Protein AF-A0A9Q7AG55-F1 (afdb_monomer)

Foldseek 3Di:
DLVVLVVLLVVLDVVQDDPHDPVSQVVQLVVSLVCLQPDFDDPDPPRGDSVVSSVVVVVCVVVVNDGRGNCSVVVVVVVVVVVVVD

InterPro domains:
  IPR046913 ABC-three component systems, C-terminal domain 7 [PF20283] (2-76)

Structure (mmCIF, N/CA/C/O backbone):
data_AF-A0A9Q7AG55-F1
#
_entry.id   AF-A0A9Q7AG55-F1
#
loop_
_atom_site.group_PDB
_atom_site.id
_atom_site.type_symbol
_atom_site.label_atom_id
_atom_site.label_alt_id
_atom_site.label_comp_id
_atom_site.label_asym_id
_atom_site.label_entity_id
_atom_site.label_seq_id
_atom_site.pdbx_PDB_ins_code
_atom_site.Cartn_x
_atom_site.Cartn_y
_atom_site.Cartn_z
_atom_site.occupancy
_atom_site.B_iso_or_equiv
_atom_site.auth_seq_id
_atom_site.auth_comp_id
_atom_site.auth_asym_id
_atom_site.auth_atom_id
_atom_site.pdbx_PDB_model_num
ATOM 1 N N . MET A 1 1 ? 9.772 -7.167 -5.460 1.00 89.44 1 MET A N 1
ATOM 2 C CA . MET A 1 1 ? 8.391 -6.632 -5.511 1.00 89.44 1 MET A CA 1
ATOM 3 C C . MET A 1 1 ? 7.763 -6.545 -4.131 1.00 89.44 1 MET A C 1
ATOM 5 O O . MET A 1 1 ? 7.456 -5.437 -3.739 1.00 89.44 1 MET A O 1
ATOM 9 N N . ARG A 1 2 ? 7.597 -7.638 -3.365 1.00 94.44 2 ARG A N 1
ATOM 10 C CA . ARG A 1 2 ? 7.047 -7.523 -1.996 1.00 94.44 2 ARG A CA 1
ATOM 11 C C . ARG A 1 2 ? 7.846 -6.545 -1.120 1.00 94.44 2 ARG A C 1
ATOM 13 O O . ARG A 1 2 ? 7.238 -5.690 -0.504 1.00 94.44 2 ARG A O 1
ATOM 20 N N . GLU A 1 3 ? 9.171 -6.660 -1.114 1.00 95.56 3 GLU A N 1
ATOM 21 C CA . GLU A 1 3 ? 10.058 -5.760 -0.354 1.00 95.56 3 GLU A CA 1
ATOM 22 C C . GLU A 1 3 ? 9.869 -4.289 -0.766 1.00 95.56 3 GL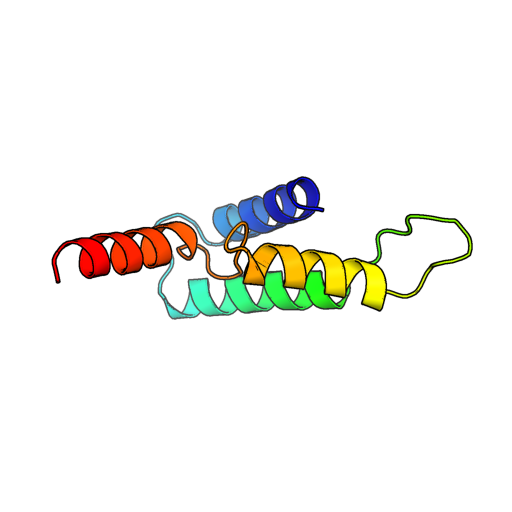U A C 1
ATOM 24 O O . GLU A 1 3 ? 9.702 -3.425 0.083 1.00 95.56 3 GLU A O 1
ATOM 29 N N . GLU A 1 4 ? 9.787 -4.009 -2.071 1.00 95.25 4 GLU A N 1
ATOM 30 C CA . GLU A 1 4 ? 9.499 -2.660 -2.590 1.00 95.25 4 GLU A CA 1
ATOM 31 C C . GLU A 1 4 ? 8.157 -2.114 -2.089 1.00 95.25 4 GLU A C 1
ATOM 33 O O . GLU A 1 4 ? 8.058 -0.950 -1.702 1.00 95.25 4 GLU A O 1
ATOM 38 N N . TRP A 1 5 ? 7.122 -2.962 -2.080 1.00 96.56 5 TRP A N 1
ATOM 39 C CA . TRP A 1 5 ? 5.822 -2.604 -1.518 1.00 96.56 5 TRP A CA 1
ATOM 40 C C . TRP A 1 5 ? 5.928 -2.319 -0.022 1.00 96.56 5 TRP A C 1
ATOM 42 O O . TRP A 1 5 ? 5.400 -1.310 0.423 1.00 96.56 5 TRP A O 1
ATOM 52 N N . GLU A 1 6 ? 6.635 -3.154 0.738 1.00 97.06 6 GLU A N 1
ATOM 53 C CA . GLU A 1 6 ? 6.786 -3.007 2.188 1.00 97.06 6 GLU A CA 1
ATOM 54 C C . GLU A 1 6 ? 7.463 -1.681 2.550 1.00 97.06 6 GLU A C 1
ATOM 56 O O . GLU A 1 6 ? 6.994 -0.970 3.434 1.00 97.06 6 GLU A O 1
ATOM 61 N N . ILE A 1 7 ? 8.497 -1.288 1.802 1.00 96.69 7 ILE A N 1
ATOM 62 C CA . ILE A 1 7 ? 9.181 -0.003 1.989 1.00 96.69 7 ILE A CA 1
ATOM 63 C C . ILE A 1 7 ? 8.216 1.173 1.797 1.00 96.69 7 ILE A C 1
ATOM 65 O O . ILE A 1 7 ? 8.182 2.083 2.628 1.00 96.69 7 ILE A O 1
ATOM 69 N N . GLN A 1 8 ? 7.441 1.184 0.707 1.00 96.56 8 GLN A N 1
ATOM 70 C CA . GLN A 1 8 ? 6.521 2.296 0.446 1.00 96.56 8 GLN A CA 1
ATOM 71 C C . GLN A 1 8 ? 5.296 2.293 1.347 1.00 96.56 8 GLN A C 1
ATOM 73 O O . GLN A 1 8 ? 4.846 3.351 1.782 1.00 96.56 8 GLN A O 1
ATOM 78 N N . PHE A 1 9 ? 4.772 1.112 1.646 1.00 97.19 9 PHE A N 1
ATOM 79 C CA . PHE A 1 9 ? 3.650 0.944 2.547 1.00 97.19 9 PHE A CA 1
ATOM 80 C C . PHE A 1 9 ? 4.004 1.452 3.944 1.00 97.19 9 PHE A C 1
ATOM 82 O O . PHE A 1 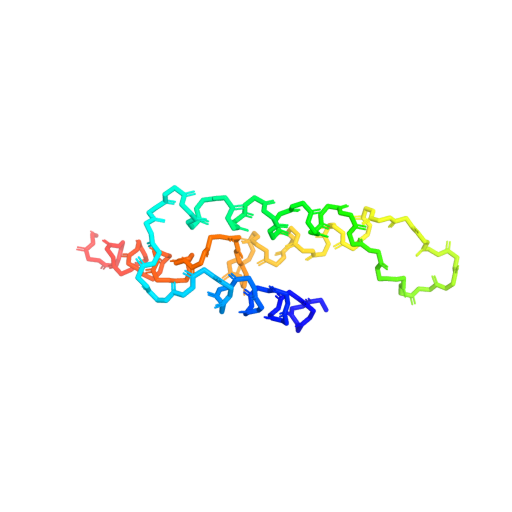9 ? 3.300 2.315 4.461 1.00 97.19 9 PHE A O 1
ATOM 89 N N . ASN A 1 10 ? 5.132 1.007 4.507 1.00 96.94 10 ASN A N 1
ATOM 90 C CA . ASN A 1 10 ? 5.571 1.435 5.836 1.00 96.94 10 ASN A CA 1
ATOM 91 C C . ASN A 1 10 ? 5.806 2.946 5.887 1.00 96.94 10 ASN A C 1
ATOM 93 O O . ASN A 1 10 ? 5.340 3.596 6.812 1.00 96.94 10 ASN A O 1
ATOM 97 N N . ARG A 1 11 ? 6.409 3.537 4.846 1.00 97.00 11 ARG A N 1
ATOM 98 C CA . ARG A 1 11 ? 6.573 4.997 4.764 1.00 97.00 11 ARG A CA 1
ATOM 99 C C . ARG A 1 11 ? 5.240 5.744 4.859 1.00 97.00 11 ARG A C 1
ATOM 101 O O . ARG A 1 11 ? 5.157 6.753 5.552 1.00 97.00 11 ARG A O 1
ATOM 108 N N . LEU A 1 12 ? 4.220 5.285 4.136 1.00 96.00 12 LEU A N 1
ATOM 109 C CA . LEU A 1 12 ? 2.906 5.930 4.133 1.00 96.00 12 LEU A CA 1
ATOM 110 C C . LEU A 1 12 ? 2.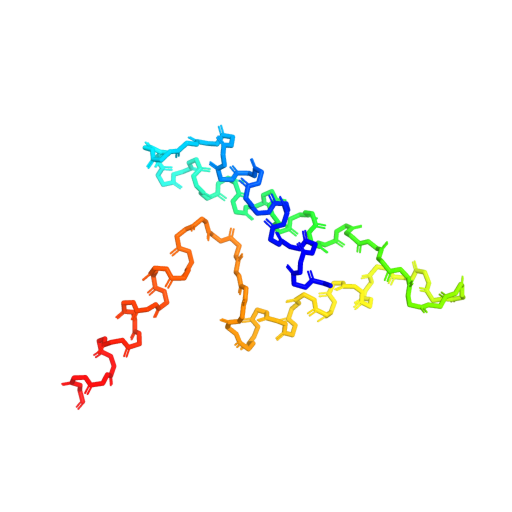137 5.689 5.435 1.00 96.00 12 LEU A C 1
ATOM 112 O O . LEU A 1 12 ? 1.393 6.569 5.857 1.00 96.00 12 LEU A O 1
ATOM 116 N N . VAL A 1 13 ? 2.318 4.529 6.072 1.00 95.81 13 VAL A N 1
ATOM 117 C CA . VAL A 1 13 ? 1.775 4.243 7.408 1.00 95.81 13 VAL A CA 1
ATOM 118 C C . VAL A 1 13 ? 2.415 5.158 8.454 1.00 95.81 13 VAL A C 1
ATOM 120 O O . VAL A 1 13 ? 1.696 5.788 9.228 1.00 95.81 13 VAL A O 1
ATOM 123 N N . ASP A 1 14 ? 3.737 5.316 8.417 1.00 96.88 14 ASP A N 1
ATOM 124 C CA . ASP A 1 14 ? 4.468 6.211 9.316 1.00 96.88 14 ASP A CA 1
ATOM 125 C C . ASP A 1 14 ? 4.037 7.680 9.134 1.00 96.88 14 ASP A C 1
ATOM 127 O O . ASP A 1 14 ? 3.915 8.414 10.113 1.00 96.88 14 ASP A O 1
ATOM 131 N N . GLU A 1 15 ? 3.764 8.118 7.896 1.00 96.25 15 GLU A N 1
ATOM 132 C CA . GLU A 1 15 ? 3.309 9.487 7.584 1.00 96.25 15 GLU A CA 1
ATOM 133 C C . GLU A 1 15 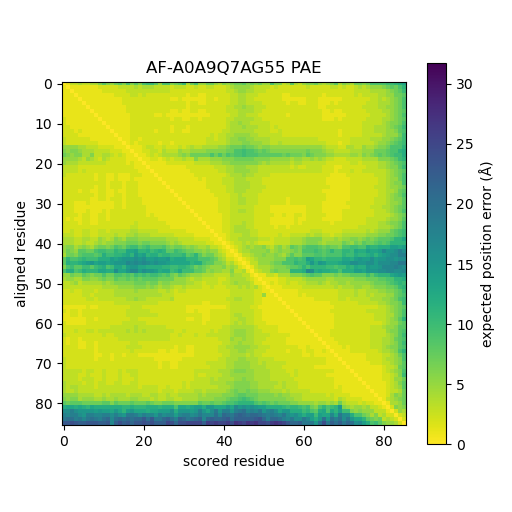? 1.962 9.826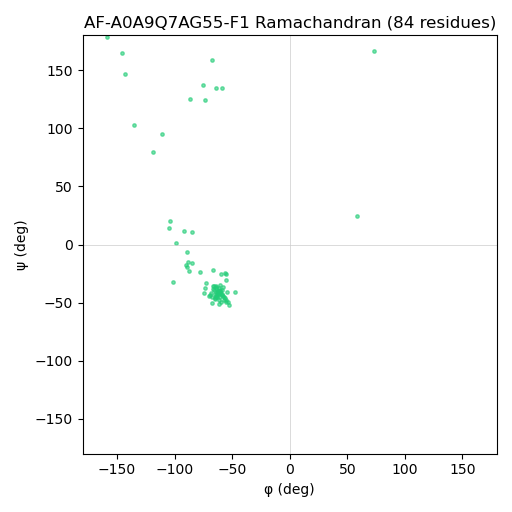 8.239 1.00 96.25 15 GLU A C 1
ATOM 135 O O . GLU A 1 15 ? 1.766 10.951 8.702 1.00 96.25 15 GLU A O 1
ATOM 140 N N . ILE A 1 16 ? 1.022 8.876 8.263 1.00 96.75 16 ILE A N 1
ATOM 141 C CA . ILE A 1 16 ? -0.329 9.110 8.795 1.00 96.75 16 ILE A CA 1
ATOM 142 C C . ILE A 1 16 ? -0.437 8.859 10.304 1.00 96.75 16 ILE A C 1
ATOM 144 O O . ILE A 1 16 ? -1.331 9.417 10.943 1.00 96.75 16 ILE A O 1
ATOM 148 N N . GLY A 1 17 ? 0.470 8.054 10.865 1.00 94.69 17 GLY A N 1
ATOM 149 C CA . GLY A 1 17 ? 0.523 7.701 12.281 1.00 94.69 17 GLY A CA 1
ATOM 150 C C . GLY A 1 17 ? -0.564 6.720 12.744 1.00 94.69 17 GLY A C 1
ATOM 151 O O . GLY A 1 17 ? -1.572 6.486 12.076 1.00 94.69 17 GLY A O 1
ATOM 152 N N . ASP A 1 18 ? -0.374 6.171 13.947 1.00 90.81 18 ASP A N 1
ATOM 153 C CA . ASP A 1 18 ? -1.184 5.063 14.490 1.00 90.81 18 ASP A CA 1
ATOM 154 C C . ASP A 1 18 ? -2.652 5.418 14.783 1.00 90.81 18 ASP A C 1
A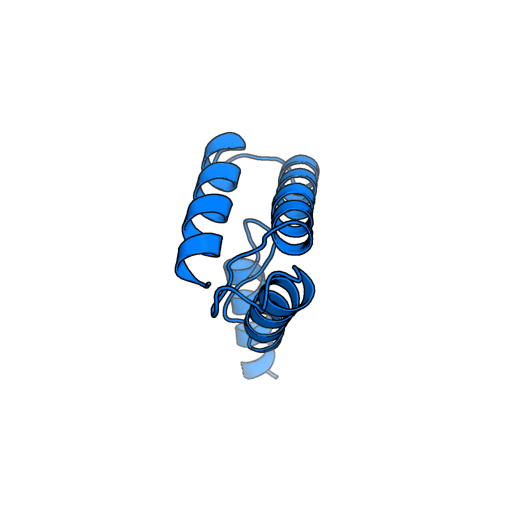TOM 156 O O . ASP A 1 18 ? -3.507 4.537 14.864 1.00 90.81 18 ASP A O 1
ATOM 160 N N . ALA A 1 19 ? -2.958 6.706 14.963 1.00 92.44 19 ALA A N 1
ATOM 161 C CA . ALA A 1 19 ? -4.294 7.204 15.301 1.00 92.44 19 ALA A CA 1
ATOM 162 C C . ALA A 1 19 ? -5.016 7.852 14.103 1.00 92.44 19 ALA A C 1
ATOM 164 O O . ALA A 1 19 ? -5.935 8.655 14.290 1.00 92.44 19 ALA A O 1
ATOM 165 N N . ALA A 1 20 ? -4.587 7.546 12.875 1.00 95.25 20 ALA A N 1
ATOM 166 C CA . ALA A 1 20 ? -5.205 8.068 11.665 1.00 95.25 20 ALA A CA 1
ATOM 167 C C . ALA A 1 20 ? -6.694 7.689 11.577 1.00 95.25 20 ALA A C 1
ATOM 169 O O . ALA A 1 20 ? -7.083 6.540 11.782 1.00 95.25 20 ALA A O 1
ATOM 170 N N . ALA A 1 21 ? -7.537 8.659 11.221 1.00 97.00 21 ALA A N 1
ATOM 171 C CA . ALA A 1 21 ? -8.942 8.401 10.920 1.00 97.00 21 ALA A CA 1
ATOM 172 C C . ALA A 1 21 ? -9.095 7.564 9.633 1.00 97.00 21 ALA A C 1
ATOM 174 O O . ALA A 1 21 ? -8.220 7.578 8.762 1.00 97.00 21 ALA A O 1
ATOM 175 N N . GLU A 1 22 ? -10.238 6.889 9.473 1.00 96.88 2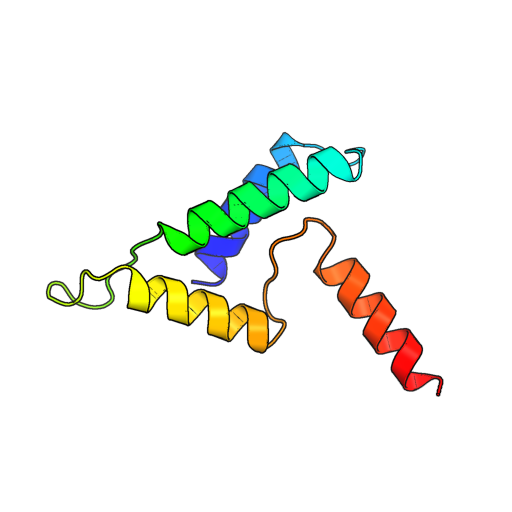2 GLU A N 1
ATOM 176 C CA . GLU A 1 22 ? -10.517 6.026 8.311 1.00 96.88 22 GLU A CA 1
ATOM 177 C C . GLU A 1 22 ? -10.342 6.752 6.968 1.00 96.88 22 GLU A C 1
ATOM 179 O O . GLU A 1 22 ? -9.764 6.192 6.038 1.00 96.88 22 GLU A O 1
ATOM 184 N N . ASP A 1 23 ? -10.775 8.010 6.857 1.00 97.81 23 ASP A N 1
ATOM 185 C CA . ASP A 1 23 ? -10.631 8.787 5.616 1.00 97.81 23 ASP A CA 1
ATOM 186 C C . ASP A 1 23 ? -9.161 9.071 5.271 1.00 97.81 23 ASP A C 1
ATOM 188 O O . ASP A 1 23 ? -8.760 9.025 4.101 1.00 97.81 23 ASP A O 1
ATOM 192 N N . THR A 1 24 ? -8.325 9.294 6.288 1.00 98.00 24 THR A N 1
ATOM 193 C CA . THR A 1 24 ? -6.875 9.449 6.129 1.00 98.00 24 THR A CA 1
ATOM 194 C C . THR A 1 24 ? -6.240 8.131 5.691 1.00 98.00 24 THR A C 1
ATOM 196 O O . THR A 1 24 ? -5.459 8.115 4.738 1.00 98.00 24 THR A O 1
ATOM 199 N N . MET A 1 25 ? -6.620 7.010 6.314 1.00 97.94 25 MET A N 1
ATOM 200 C CA . MET A 1 25 ? -6.141 5.678 5.929 1.00 97.94 25 MET A CA 1
ATOM 201 C C . MET A 1 25 ? -6.557 5.304 4.502 1.00 97.94 25 MET A C 1
ATOM 203 O O . MET A 1 25 ? -5.748 4.775 3.738 1.00 97.94 25 MET A O 1
ATOM 207 N N . ARG A 1 26 ? -7.786 5.640 4.094 1.00 97.88 26 ARG A N 1
ATOM 208 C CA . ARG A 1 26 ? -8.269 5.453 2.719 1.00 97.88 26 ARG A CA 1
ATOM 209 C C . ARG A 1 26 ? -7.465 6.283 1.723 1.00 97.88 26 ARG A C 1
ATOM 211 O O . ARG A 1 26 ? -7.095 5.773 0.667 1.00 97.88 26 ARG A O 1
ATOM 218 N N . SER A 1 27 ? -7.167 7.533 2.064 1.00 97.88 27 SER A N 1
ATOM 219 C CA . SER A 1 27 ? -6.343 8.411 1.229 1.00 97.88 27 SER A CA 1
ATOM 220 C C . SER A 1 27 ? -4.915 7.869 1.092 1.00 97.88 27 SER A C 1
ATOM 222 O O . SER A 1 27 ? -4.364 7.846 -0.007 1.00 97.88 27 SER A O 1
ATOM 224 N N . ALA A 1 28 ? -4.325 7.352 2.174 1.00 97.50 28 ALA A N 1
ATOM 225 C CA . ALA A 1 28 ? -3.029 6.675 2.126 1.00 97.50 28 ALA A CA 1
ATOM 226 C C . ALA A 1 28 ? -3.071 5.411 1.254 1.00 97.50 28 ALA A C 1
ATOM 228 O O . ALA A 1 28 ? -2.180 5.201 0.433 1.00 97.50 28 ALA A O 1
ATOM 229 N N . ALA A 1 29 ? -4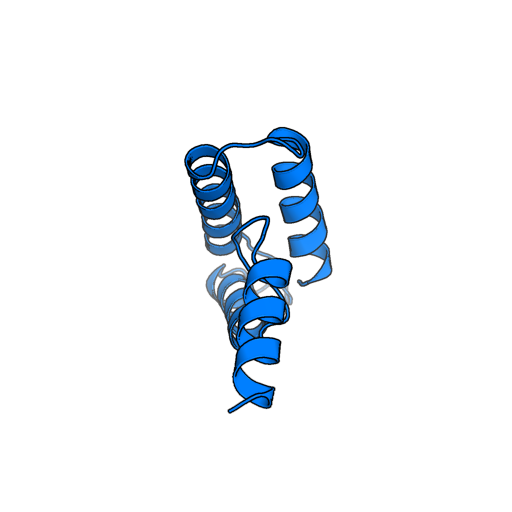.140 4.618 1.344 1.00 97.44 29 ALA A N 1
ATOM 230 C CA . ALA A 1 29 ? -4.322 3.435 0.508 1.00 97.44 29 ALA A CA 1
ATOM 231 C C . ALA A 1 29 ? -4.369 3.773 -0.991 1.00 97.44 29 ALA A C 1
ATOM 233 O O . ALA A 1 29 ? -3.780 3.069 -1.811 1.00 97.44 29 ALA A O 1
ATOM 234 N N . GLN A 1 30 ? -5.027 4.877 -1.353 1.00 98.06 30 GLN A N 1
ATOM 235 C CA . GLN A 1 30 ? -5.041 5.379 -2.728 1.00 98.06 30 GLN A CA 1
ATOM 236 C C . GLN A 1 30 ? -3.644 5.803 -3.196 1.00 98.06 30 GLN A C 1
ATOM 238 O O . GLN A 1 30 ? -3.292 5.529 -4.341 1.00 98.06 30 GLN A O 1
ATOM 243 N N . LYS A 1 31 ? -2.825 6.405 -2.319 1.00 98.00 31 LYS A N 1
ATOM 244 C CA . LYS A 1 31 ? -1.421 6.728 -2.629 1.00 98.00 31 LYS A CA 1
ATOM 245 C C . LYS A 1 31 ? -0.588 5.463 -2.876 1.00 98.00 31 LYS A C 1
ATOM 247 O O . LYS A 1 31 ? 0.153 5.426 -3.855 1.00 98.00 31 LYS A O 1
ATOM 252 N N . VAL A 1 32 ? -0.735 4.422 -2.044 1.00 97.56 32 VAL A N 1
ATOM 253 C CA . VAL A 1 32 ? -0.070 3.117 -2.261 1.00 97.56 32 VAL A CA 1
ATOM 254 C C . VAL A 1 32 ? -0.464 2.549 -3.624 1.00 97.56 32 VAL A C 1
ATOM 256 O O . VAL A 1 32 ? 0.396 2.133 -4.396 1.00 97.56 32 VAL A O 1
ATOM 259 N N . TYR A 1 33 ? -1.761 2.555 -3.936 1.00 97.25 33 TYR A N 1
ATOM 260 C CA . TYR A 1 33 ? -2.271 2.030 -5.199 1.00 97.25 33 TYR A CA 1
ATOM 261 C C . TYR A 1 33 ? -1.760 2.819 -6.413 1.00 97.25 33 TYR A C 1
ATOM 263 O O . TYR A 1 33 ? -1.297 2.221 -7.379 1.00 97.25 33 TYR A O 1
ATOM 271 N N . ALA A 1 34 ? -1.773 4.153 -6.353 1.00 97.31 34 ALA A N 1
ATOM 272 C CA . ALA A 1 34 ? -1.223 4.997 -7.413 1.00 97.31 34 ALA A CA 1
ATOM 273 C C . ALA A 1 34 ? 0.266 4.699 -7.651 1.00 97.31 34 ALA A C 1
ATOM 275 O O . ALA A 1 34 ? 0.690 4.504 -8.787 1.00 97.31 34 ALA A O 1
ATOM 276 N N . TRP A 1 35 ? 1.047 4.552 -6.575 1.00 96.50 35 TRP A N 1
ATOM 277 C CA . TRP A 1 35 ? 2.447 4.151 -6.684 1.00 96.50 35 TRP A CA 1
ATOM 278 C C . TRP A 1 35 ? 2.618 2.771 -7.343 1.00 96.50 35 TRP A C 1
ATOM 280 O O . TRP A 1 35 ? 3.526 2.601 -8.156 1.00 96.50 35 TRP A O 1
ATOM 290 N N . VAL A 1 36 ? 1.755 1.794 -7.047 1.00 95.69 36 VAL A N 1
ATOM 291 C CA . VAL A 1 36 ? 1.771 0.475 -7.711 1.00 95.69 36 VAL A CA 1
ATOM 292 C C . VAL A 1 36 ? 1.524 0.598 -9.216 1.00 95.69 36 VAL A C 1
ATOM 294 O O . VAL A 1 36 ? 2.206 -0.068 -9.999 1.00 95.69 36 VAL A O 1
ATOM 297 N N . GLU A 1 37 ? 0.571 1.437 -9.624 1.00 94.38 37 GLU A N 1
ATOM 298 C CA . GLU A 1 37 ? 0.212 1.632 -11.033 1.00 94.38 37 GLU A CA 1
ATOM 299 C C . GLU A 1 37 ? 1.341 2.288 -11.843 1.00 94.38 37 GLU A C 1
ATOM 301 O O . GLU A 1 37 ? 1.559 1.905 -13.001 1.00 94.38 37 GLU A O 1
ATOM 306 N N . ASP A 1 38 ? 2.078 3.208 -11.213 1.00 93.38 38 ASP A N 1
ATOM 307 C CA . ASP A 1 38 ? 3.162 3.983 -11.827 1.00 93.38 38 ASP A CA 1
ATOM 308 C C . ASP A 1 38 ? 4.543 3.309 -11.716 1.00 93.38 38 ASP A C 1
ATOM 310 O O . ASP A 1 38 ? 5.477 3.647 -12.451 1.00 93.38 38 ASP A O 1
ATOM 314 N N . SER A 1 39 ? 4.701 2.340 -10.811 1.00 92.00 39 SER A N 1
ATOM 315 C CA . SER A 1 39 ? 5.976 1.661 -10.571 1.00 92.00 39 SER A CA 1
ATOM 316 C C . SER A 1 39 ? 6.453 0.870 -11.786 1.00 92.00 39 SER A C 1
ATOM 318 O O . SER A 1 39 ? 5.724 0.070 -12.374 1.00 92.00 39 SER A O 1
ATOM 320 N N . CYS A 1 40 ? 7.738 1.014 -12.111 1.00 90.94 40 CYS A N 1
ATOM 321 C CA . CYS A 1 40 ? 8.378 0.271 -13.189 1.00 90.94 40 CYS A CA 1
ATOM 322 C C . CYS A 1 40 ? 9.745 -0.259 -12.746 1.00 90.94 40 CYS A C 1
ATOM 324 O O . CYS A 1 40 ? 10.742 0.460 -12.731 1.00 90.94 40 CYS A O 1
ATOM 326 N N . TYR A 1 41 ? 9.789 -1.552 -12.437 1.00 86.88 41 TYR A N 1
ATOM 327 C CA . TYR A 1 41 ? 10.987 -2.296 -12.060 1.00 86.88 41 TYR A CA 1
ATOM 328 C C . TYR A 1 41 ? 11.344 -3.281 -13.183 1.00 86.88 41 TYR A C 1
ATOM 330 O O . TYR A 1 41 ? 10.784 -4.384 -13.244 1.00 86.88 41 TYR A O 1
ATOM 338 N N . PRO A 1 42 ? 12.240 -2.902 -14.111 1.00 81.00 42 PRO A N 1
ATOM 339 C CA . PRO A 1 42 ? 12.533 -3.719 -15.277 1.00 81.00 42 PRO A CA 1
ATOM 340 C C . PRO A 1 42 ? 13.364 -4.954 -14.924 1.00 81.00 42 PRO A C 1
ATOM 342 O O . PRO A 1 42 ? 14.470 -4.868 -14.401 1.00 81.00 42 PRO A O 1
ATOM 345 N N . ILE A 1 43 ? 12.850 -6.129 -15.290 1.00 77.62 43 ILE A N 1
ATOM 346 C CA . ILE A 1 43 ? 13.527 -7.429 -15.102 1.00 77.62 43 ILE A CA 1
ATOM 347 C C . ILE A 1 43 ? 14.615 -7.647 -16.175 1.00 77.62 43 ILE A C 1
ATOM 349 O O . ILE A 1 43 ? 15.552 -8.438 -16.012 1.00 77.62 43 ILE A O 1
ATOM 353 N N . ARG A 1 44 ? 14.475 -6.966 -17.319 1.00 81.31 44 ARG A N 1
ATOM 354 C CA . ARG A 1 44 ? 15.402 -6.984 -18.456 1.00 81.31 44 ARG A CA 1
ATOM 355 C C . ARG A 1 44 ? 15.474 -5.585 -19.076 1.00 81.31 44 ARG A C 1
ATOM 357 O O . ARG A 1 44 ? 14.431 -4.943 -19.177 1.00 81.31 44 ARG A O 1
ATOM 364 N N . PRO A 1 45 ? 16.631 -5.162 -19.620 1.00 79.56 45 PRO A N 1
ATOM 365 C CA . PRO A 1 45 ? 16.793 -3.828 -20.213 1.00 79.56 45 PRO A CA 1
ATOM 366 C C . PRO A 1 45 ? 15.793 -3.477 -21.326 1.00 79.56 45 PRO A C 1
ATOM 368 O O . PRO A 1 45 ? 15.536 -2.309 -21.574 1.00 79.56 45 PRO A O 1
ATOM 371 N N . ARG A 1 46 ? 15.233 -4.482 -22.015 1.00 81.62 46 ARG A N 1
ATOM 372 C CA . ARG A 1 46 ? 14.282 -4.297 -23.127 1.00 81.62 46 ARG A CA 1
ATOM 373 C C . ARG A 1 46 ? 12.811 -4.448 -22.730 1.00 81.62 46 ARG A C 1
ATOM 375 O O . ARG A 1 46 ? 11.945 -4.358 -23.590 1.00 81.62 46 ARG A O 1
ATOM 382 N N . VAL A 1 47 ? 12.522 -4.698 -21.454 1.00 75.12 47 VAL A N 1
ATOM 383 C CA . VAL A 1 47 ? 11.157 -4.866 -20.939 1.00 75.12 47 VAL A CA 1
ATOM 384 C C . VAL A 1 47 ? 10.914 -3.769 -19.909 1.00 75.12 47 VAL A C 1
ATOM 386 O O . VAL A 1 47 ? 11.053 -3.979 -18.708 1.00 75.12 47 VAL A O 1
ATOM 389 N N . LEU A 1 48 ? 10.614 -2.575 -20.422 1.00 78.31 48 LEU A N 1
ATOM 390 C CA . LEU A 1 48 ? 10.473 -1.330 -19.655 1.00 78.31 48 LEU A CA 1
ATOM 391 C C . LEU A 1 48 ? 9.008 -0.907 -19.477 1.00 78.31 48 LEU A C 1
ATOM 393 O O . LEU A 1 48 ? 8.733 0.239 -19.144 1.00 78.31 48 LEU A O 1
ATOM 397 N N . HIS A 1 49 ? 8.052 -1.796 -19.753 1.00 83.56 49 HIS A N 1
ATOM 398 C CA . HIS A 1 49 ? 6.644 -1.433 -19.664 1.00 83.56 49 HIS A CA 1
ATOM 399 C C . HIS A 1 49 ? 6.122 -1.623 -18.225 1.00 83.56 49 HIS A C 1
ATOM 401 O O . HIS A 1 49 ? 6.199 -2.751 -17.716 1.00 83.56 49 HIS A O 1
ATOM 407 N N . PRO A 1 50 ? 5.529 -0.589 -17.587 1.00 85.44 50 PRO A N 1
ATOM 408 C CA . PRO A 1 50 ? 5.046 -0.662 -16.201 1.00 85.44 50 PRO A CA 1
ATOM 409 C C . PRO A 1 50 ? 4.038 -1.790 -15.950 1.00 85.44 50 PRO A C 1
ATOM 411 O O . PRO A 1 50 ? 3.941 -2.306 -14.840 1.00 85.44 50 PRO A O 1
ATOM 414 N N . SER A 1 51 ? 3.328 -2.249 -16.991 1.00 87.56 51 SER A N 1
ATOM 415 C CA . SER A 1 51 ? 2.351 -3.344 -16.871 1.00 87.56 51 SER A CA 1
ATOM 416 C C . SER A 1 51 ? 2.927 -4.629 -16.277 1.00 87.56 51 SER A C 1
ATOM 418 O O . SER A 1 51 ? 2.189 -5.365 -15.630 1.00 87.56 51 SER A O 1
ATOM 420 N N . MET A 1 52 ? 4.218 -4.913 -16.481 1.00 89.00 52 MET A N 1
ATOM 421 C CA . MET A 1 52 ? 4.857 -6.110 -15.921 1.00 89.00 52 MET A CA 1
ATOM 422 C C . MET A 1 52 ? 4.998 -6.005 -14.400 1.00 89.00 52 MET A C 1
ATOM 424 O O . MET A 1 52 ? 4.702 -6.946 -13.661 1.00 89.00 52 MET A O 1
ATOM 428 N N . THR A 1 53 ? 5.428 -4.836 -13.930 1.00 92.19 53 THR A N 1
ATOM 429 C CA . THR A 1 53 ? 5.560 -4.527 -12.509 1.00 92.19 53 THR A CA 1
ATOM 430 C C . THR A 1 53 ? 4.195 -4.468 -11.839 1.00 92.19 53 THR A C 1
ATOM 432 O O . THR A 1 53 ? 3.973 -5.180 -10.860 1.00 92.19 53 THR A O 1
ATOM 435 N N . ARG A 1 54 ? 3.258 -3.717 -12.424 1.00 93.94 54 ARG A N 1
ATOM 436 C CA . ARG A 1 54 ? 1.869 -3.639 -11.971 1.00 93.94 54 ARG A CA 1
ATOM 437 C C . ARG A 1 54 ? 1.231 -5.025 -11.858 1.00 93.94 54 ARG A C 1
ATOM 439 O O . ARG A 1 54 ? 0.702 -5.374 -10.810 1.00 93.94 54 ARG A O 1
ATOM 446 N N . GLY A 1 55 ? 1.345 -5.856 -12.897 1.00 93.81 55 GLY A N 1
ATOM 447 C CA . GLY A 1 55 ? 0.825 -7.226 -12.876 1.00 93.81 55 GLY A CA 1
ATOM 448 C C . GLY A 1 55 ? 1.419 -8.076 -11.748 1.00 93.81 55 GLY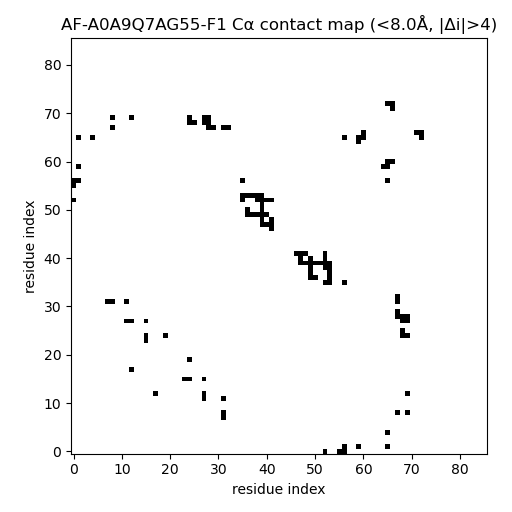 A C 1
ATOM 449 O O . GLY A 1 55 ? 0.705 -8.843 -11.111 1.00 93.81 55 GLY A O 1
ATOM 450 N N . SER A 1 56 ? 2.705 -7.893 -11.437 1.00 94.50 56 SER A N 1
ATOM 451 C CA . SER A 1 56 ? 3.357 -8.596 -10.324 1.00 94.50 56 SER A CA 1
ATOM 452 C C . SER A 1 56 ? 2.785 -8.192 -8.961 1.00 94.50 56 SER A C 1
ATOM 454 O O . SER A 1 56 ? 2.625 -9.048 -8.093 1.00 94.50 56 SER A O 1
ATOM 456 N N . PHE A 1 57 ? 2.465 -6.911 -8.762 1.00 96.56 57 PHE A N 1
ATOM 457 C CA . PHE A 1 57 ? 1.808 -6.443 -7.540 1.00 96.56 57 PHE A CA 1
ATOM 458 C C . PHE A 1 57 ? 0.373 -6.959 -7.420 1.00 96.56 57 PHE A C 1
ATOM 460 O O . PHE A 1 57 ? -0.000 -7.426 -6.346 1.00 96.56 57 PHE A O 1
ATOM 467 N N . HIS A 1 58 ? -0.395 -6.966 -8.513 1.00 95.94 58 HIS A N 1
ATOM 468 C CA . HIS A 1 58 ? -1.751 -7.532 -8.519 1.00 95.94 58 HIS A CA 1
ATOM 469 C C . HIS A 1 58 ? -1.753 -9.030 -8.192 1.00 95.94 58 HIS A C 1
ATOM 471 O O . HIS A 1 58 ? -2.523 -9.452 -7.341 1.00 95.94 58 HIS A O 1
ATOM 477 N N . ILE A 1 59 ? -0.814 -9.820 -8.729 1.00 97.06 59 ILE A N 1
ATOM 478 C CA . ILE A 1 59 ? -0.658 -11.242 -8.352 1.00 97.06 59 ILE A CA 1
ATOM 479 C C . ILE A 1 59 ? -0.380 -11.402 -6.846 1.00 97.06 59 ILE A C 1
ATOM 481 O O . ILE A 1 59 ? -0.878 -12.330 -6.204 1.00 97.06 59 ILE A O 1
ATOM 485 N N . LEU A 1 60 ? 0.426 -10.516 -6.251 1.00 96.81 60 LEU A N 1
ATOM 486 C CA . LEU A 1 60 ? 0.677 -10.544 -4.806 1.00 96.81 60 LEU A CA 1
ATOM 487 C C . LEU A 1 60 ? -0.581 -10.198 -3.997 1.00 96.81 60 LEU A C 1
ATOM 489 O O . LEU A 1 60 ? -0.797 -10.806 -2.950 1.00 96.81 60 LEU A O 1
ATOM 493 N N . ALA A 1 61 ? -1.392 -9.249 -4.465 1.00 96.56 61 ALA A N 1
ATOM 494 C CA . ALA A 1 61 ? -2.644 -8.870 -3.815 1.00 96.56 61 ALA A CA 1
ATOM 495 C C . ALA A 1 61 ? -3.705 -9.977 -3.929 1.00 96.56 61 ALA A C 1
ATOM 497 O O . ALA A 1 61 ? -4.308 -10.340 -2.922 1.00 96.56 61 ALA A O 1
ATOM 498 N N . ASP A 1 62 ? -3.854 -10.589 -5.108 1.00 96.19 62 ASP A N 1
ATOM 499 C CA . ASP A 1 62 ? -4.765 -11.719 -5.348 1.00 96.19 62 ASP A CA 1
ATOM 500 C C . ASP A 1 62 ? -4.416 -12.931 -4.477 1.00 96.19 62 ASP A C 1
ATOM 502 O O . ASP A 1 62 ? -5.290 -13.648 -3.995 1.00 96.19 62 ASP A O 1
ATOM 506 N N . THR A 1 63 ? -3.121 -13.143 -4.227 1.00 96.25 63 THR A N 1
ATOM 507 C CA . THR A 1 63 ? -2.631 -14.192 -3.318 1.00 96.25 63 THR A CA 1
ATOM 508 C C . THR A 1 63 ? -2.609 -13.760 -1.850 1.00 96.25 63 THR A C 1
ATOM 510 O O . THR A 1 63 ? -2.051 -14.471 -1.014 1.00 96.25 63 THR A O 1
ATOM 513 N N . LEU A 1 64 ? -3.214 -12.611 -1.524 1.00 94.69 64 LEU A N 1
ATOM 514 C CA . LEU A 1 64 ? -3.364 -12.061 -0.174 1.00 94.69 64 LEU A CA 1
ATOM 515 C C . LEU A 1 64 ? -2.036 -11.826 0.562 1.00 94.69 64 LEU A C 1
ATOM 517 O O . LEU A 1 64 ? -1.973 -11.819 1.791 1.00 94.69 64 LEU A O 1
ATOM 521 N N . ARG A 1 65 ? -0.944 -11.637 -0.186 1.00 95.25 65 ARG A N 1
ATOM 522 C CA . ARG A 1 65 ? 0.401 -11.422 0.368 1.00 95.25 65 ARG A CA 1
ATOM 523 C C . ARG A 1 65 ? 0.714 -9.956 0.637 1.00 95.25 65 ARG A C 1
ATOM 525 O O . ARG A 1 65 ? 1.682 -9.699 1.352 1.00 95.25 65 ARG A O 1
ATOM 532 N N . VAL A 1 66 ? -0.031 -9.045 0.015 1.00 96.38 66 VAL A N 1
ATOM 533 C CA . VAL A 1 66 ? 0.041 -7.584 0.168 1.00 96.38 66 VAL A CA 1
ATOM 534 C C . VAL A 1 66 ? -1.364 -6.997 0.033 1.00 96.38 66 VAL A C 1
ATOM 536 O O . VAL A 1 66 ? -2.265 -7.656 -0.486 1.00 96.38 66 VAL A O 1
ATOM 539 N N . GLY A 1 67 ? -1.535 -5.745 0.445 1.00 96.50 67 GLY A N 1
ATOM 540 C CA . GLY A 1 67 ? -2.742 -4.970 0.182 1.00 96.50 67 GLY A CA 1
ATOM 541 C C . GLY A 1 67 ? -2.475 -3.475 0.287 1.00 96.50 67 GLY A C 1
ATOM 542 O O . GLY A 1 67 ? -1.351 -3.048 0.544 1.00 96.50 67 GLY A O 1
ATOM 543 N N . TRP A 1 68 ? -3.500 -2.665 0.045 1.00 96.75 68 TRP A N 1
ATOM 544 C CA . TRP A 1 68 ? -3.316 -1.215 -0.103 1.00 96.75 68 TRP A CA 1
ATOM 545 C C . TRP A 1 68 ? -3.708 -0.444 1.154 1.00 96.75 68 TRP A C 1
ATOM 547 O O . TRP A 1 68 ? -3.110 0.579 1.460 1.00 96.75 68 TRP A O 1
ATOM 557 N N . HIS A 1 69 ? -4.694 -0.940 1.903 1.00 97.25 69 HIS A N 1
ATOM 558 C CA . HIS A 1 69 ? -5.140 -0.295 3.133 1.00 97.25 69 HIS A CA 1
ATOM 559 C C . HIS A 1 69 ? -4.136 -0.527 4.276 1.00 97.25 69 HIS A C 1
ATOM 561 O O . HIS A 1 69 ? -3.726 -1.676 4.452 1.00 97.25 69 HIS A O 1
ATOM 567 N N . PRO A 1 70 ? -3.807 0.487 5.104 1.00 96.62 70 PRO A N 1
ATOM 568 C CA . PRO A 1 70 ? -2.951 0.330 6.290 1.00 96.62 70 PRO A CA 1
ATOM 569 C C . PRO A 1 70 ? -3.347 -0.859 7.178 1.00 96.62 70 PRO A C 1
ATOM 571 O O . PRO A 1 70 ? -2.525 -1.651 7.623 1.00 96.62 70 PRO A O 1
ATOM 574 N N . GLU A 1 71 ? -4.651 -1.051 7.359 1.00 95.94 71 GLU A N 1
ATOM 575 C CA . GLU A 1 71 ? -5.198 -2.148 8.165 1.00 95.94 71 GLU A CA 1
ATOM 576 C C . GLU A 1 71 ? -5.512 -3.432 7.379 1.00 95.94 71 GLU A C 1
ATOM 578 O O . GLU A 1 71 ? -6.208 -4.305 7.900 1.00 95.94 71 GLU A O 1
ATOM 583 N N . PHE A 1 72 ? -5.064 -3.566 6.127 1.00 95.06 72 PHE A N 1
ATOM 584 C CA . PHE A 1 72 ? -5.457 -4.672 5.246 1.00 95.06 72 PHE A CA 1
ATOM 585 C C . PHE A 1 72 ? -5.246 -6.045 5.894 1.00 95.06 72 PHE A C 1
ATOM 587 O O . PHE A 1 72 ? -6.192 -6.823 5.983 1.00 95.06 72 PHE A O 1
ATOM 594 N N . MET A 1 73 ? -4.044 -6.321 6.413 1.00 92.06 73 MET A N 1
ATOM 595 C CA . MET A 1 73 ? -3.734 -7.616 7.034 1.00 92.06 73 MET A CA 1
ATOM 596 C C . MET A 1 73 ? -4.573 -7.873 8.289 1.00 92.06 73 MET A C 1
ATOM 598 O O . MET A 1 73 ? -5.011 -9.000 8.514 1.00 92.06 73 MET A O 1
ATOM 602 N N . ARG A 1 74 ? -4.848 -6.829 9.084 1.00 94.25 74 ARG A N 1
ATOM 603 C CA . ARG A 1 74 ? -5.703 -6.931 10.275 1.00 94.25 74 ARG A CA 1
ATOM 604 C C . ARG A 1 74 ? -7.141 -7.278 9.888 1.00 94.25 74 ARG A C 1
ATOM 606 O O . ARG A 1 74 ? -7.726 -8.184 10.473 1.00 94.25 74 ARG A O 1
ATOM 613 N N . ARG A 1 75 ? -7.694 -6.586 8.885 1.00 94.44 75 ARG A N 1
ATOM 614 C CA . ARG A 1 75 ? -9.050 -6.828 8.362 1.00 94.44 75 ARG A CA 1
ATOM 615 C C . ARG A 1 75 ? -9.158 -8.209 7.719 1.00 94.44 75 ARG A C 1
ATOM 617 O O . ARG A 1 75 ? -10.124 -8.916 7.973 1.00 94.44 75 ARG A O 1
ATOM 624 N N . LEU A 1 76 ? -8.152 -8.613 6.944 1.00 93.69 76 LEU A N 1
ATOM 625 C CA . LEU A 1 76 ? -8.099 -9.935 6.329 1.00 93.69 76 LEU A CA 1
ATOM 626 C C . LEU A 1 76 ? -8.082 -11.046 7.381 1.00 93.69 76 LEU A C 1
ATOM 628 O O . LEU A 1 76 ? -8.860 -11.987 7.273 1.00 93.69 76 LEU A O 1
ATOM 632 N N . LYS A 1 77 ? -7.226 -10.925 8.402 1.00 94.00 77 LYS A N 1
ATOM 633 C CA . LYS A 1 77 ? -7.153 -11.890 9.503 1.00 94.00 77 LYS A CA 1
ATOM 634 C C . LYS A 1 77 ? -8.516 -12.060 10.176 1.00 94.00 77 LYS A C 1
ATOM 636 O O . LYS A 1 77 ? -8.991 -13.183 10.277 1.00 94.00 77 LYS A O 1
ATOM 641 N N . HIS A 1 78 ? -9.167 -10.950 10.525 1.00 95.00 78 HIS A N 1
ATOM 642 C CA . HIS A 1 78 ? -10.499 -10.974 11.127 1.00 95.00 78 HIS A CA 1
ATOM 643 C C . HIS A 1 78 ? -11.526 -11.713 10.251 1.00 95.00 78 HIS A C 1
ATOM 645 O O . HIS A 1 78 ? -12.245 -12.574 10.743 1.00 95.00 78 HIS A O 1
ATOM 651 N N . LEU A 1 79 ? -11.550 -11.438 8.941 1.00 92.50 79 LEU A N 1
ATOM 652 C CA . LEU A 1 79 ? -12.464 -12.105 8.004 1.00 92.50 79 LEU A CA 1
ATOM 653 C C . LEU A 1 79 ? -12.213 -13.613 7.876 1.00 92.50 79 LEU A C 1
ATOM 655 O O . LEU A 1 79 ? -13.158 -14.371 7.671 1.00 92.50 79 LEU A O 1
ATOM 659 N N . LEU A 1 80 ? -10.951 -14.044 7.940 1.00 91.38 80 LEU A N 1
ATOM 660 C CA . LEU A 1 80 ? -10.593 -15.458 7.843 1.00 91.38 80 LEU A CA 1
ATOM 661 C C . LEU A 1 80 ? -10.935 -16.215 9.129 1.00 91.38 80 LEU A C 1
ATOM 663 O O . LEU A 1 80 ? -11.511 -17.292 9.031 1.00 91.38 80 LEU A O 1
ATOM 667 N N . GLU A 1 81 ? -10.670 -15.627 10.299 1.00 91.56 81 GLU A N 1
ATOM 668 C CA . GLU A 1 81 ? -11.039 -16.194 11.605 1.00 91.56 81 GLU A CA 1
ATOM 669 C C . GLU A 1 81 ? -12.562 -16.363 11.727 1.00 91.56 81 GLU A C 1
ATOM 671 O O . GLU A 1 81 ? -13.041 -17.440 12.066 1.00 91.56 81 GLU A O 1
ATOM 676 N N . THR A 1 82 ? -13.347 -15.354 11.327 1.00 83.50 82 THR A N 1
ATOM 677 C CA . THR A 1 82 ? -14.822 -15.448 11.314 1.00 83.50 82 THR A CA 1
ATOM 678 C C . THR A 1 82 ? -15.350 -16.575 10.417 1.00 83.50 82 THR A C 1
ATOM 680 O O . THR A 1 82 ? -16.455 -17.067 10.623 1.00 83.50 82 THR A O 1
ATOM 683 N N . ARG A 1 83 ? -14.589 -16.994 9.401 1.00 75.12 83 ARG A N 1
ATOM 684 C CA . ARG A 1 83 ? -15.016 -18.017 8.439 1.00 75.12 83 ARG A CA 1
ATOM 685 C C . ARG A 1 83 ? -14.679 -19.445 8.876 1.00 75.12 83 ARG A C 1
ATOM 687 O O . ARG A 1 83 ? -15.201 -20.372 8.275 1.00 75.12 83 ARG A O 1
ATOM 694 N N . GLU A 1 84 ? -13.809 -19.623 9.868 1.00 67.88 84 GLU A N 1
ATOM 695 C CA . GLU A 1 84 ? -13.493 -20.935 10.459 1.00 67.88 84 GLU A CA 1
ATOM 696 C C . GLU A 1 84 ? -14.489 -21.336 11.564 1.00 67.88 84 GLU A C 1
ATOM 698 O O . GLU A 1 84 ? -14.568 -22.507 11.925 1.00 67.88 84 GLU A O 1
ATOM 703 N N . GLU A 1 85 ? -15.269 -20.379 12.077 1.00 57.97 85 GLU A N 1
ATOM 704 C CA . GLU A 1 85 ? -16.289 -20.585 13.117 1.00 57.97 85 GLU A CA 1
ATOM 705 C C . GLU A 1 85 ? -17.688 -20.947 12.565 1.00 57.97 85 GLU A C 1
ATOM 707 O O . GLU A 1 85 ? -18.589 -21.257 13.348 1.00 57.97 85 GLU A O 1
ATOM 712 N N . LEU A 1 86 ? -17.875 -20.913 11.237 1.00 53.00 86 LEU A N 1
ATOM 713 C CA . LEU A 1 86 ? -19.116 -21.258 10.517 1.00 53.00 86 LEU A CA 1
ATOM 714 C C . LEU A 1 86 ? -19.019 -22.636 9.851 1.00 53.00 86 LEU A C 1
ATOM 716 O O . LEU A 1 86 ? -20.034 -23.369 9.899 1.00 53.00 86 LEU A O 1
#

Solvent-accessible surface area (backbone atoms only — not comparable to full-atom values): 5011 Å² total; per-residue (Å²): 105,70,66,62,49,51,57,53,48,52,53,50,46,63,74,58,42,99,83,50,51,69,72,55,40,51,52,45,15,51,52,48,48,52,49,44,63,69,35,66,71,60,91,43,97,88,47,75,58,30,66,62,37,28,50,53,52,50,54,36,37,77,68,68,74,50,73,50,45,81,56,36,69,63,54,50,50,54,58,53,58,63,60,74,78,110

Secondary structure (DSSP, 8-state):
-HHHHHHHHHHHHHHH-TT--HHHHHHHHHHHHHHHHH----SSTT---HHHHHHHHHHHHHTTS--SSTTHHHHHHHHHHHHH--

Mean predicted aligned error: 4.16 Å

Radius of gyration: 14.72 Å; Cα contacts (8 Å, |Δi|>4): 64; chains: 1; bounding box: 36×31×38 Å

Organism: NCBI:txid3029084

Sequence (86 aa):
MREEWEIQFNRLVDEIGDAAAEDTMRSAAQKVYAWVEDSCYPIRPRVLHPSMTRGSFHILADTLRVGWHPEFMRRLKHLLETREEL

pLDDT: mean 92.03, std 8.42, range [53.0, 98.06]